Protein AF-A0A5Y1P940-F1 (afdb_monomer)

Radius of gyration: 17.99 Å; Cα contacts (8 Å, |Δi|>4): 255; chains: 1; bounding box: 47×35×48 Å

Sequence (118 aa):
KRIRAYDYEYDLNFSNAVLKTNTNVNLNTPKSLEKPLKDYVLDLKNATNLIIDANDLDNWFPKIFFLDKNLNLIKAVKSENKNNHFSELIPNGAIYAIVSDMYSLDNIRRGLKITLKK

Nearest PDB structures (foldseek):
  1nqj-assembly2_B  TM=5.605E-01  e=1.593E-02  Hathewaya histolytica
  6nob-assembly1_A  TM=4.922E-01  e=1.046E-01  Bifidobacterium adolescentis ATCC 15703
  5iku-assembly1_A  TM=3.761E-01  e=7.506E-02  Hathewaya histolytica
  7tl6-assembly2_B  TM=4.163E-01  e=1.924E-01  Mus musculus
  8k0m-assembly1_A  TM=4.472E-01  e=9.579E-01  Homo sapiens

Mean predicted aligned error: 4.64 Å

Structure (mmCIF, N/CA/C/O backbone):
data_AF-A0A5Y1P940-F1
#
_entry.id   AF-A0A5Y1P940-F1
#
loop_
_atom_site.group_PDB
_atom_site.id
_atom_site.type_symbol
_atom_site.label_atom_id
_atom_site.label_alt_id
_atom_site.label_comp_id
_atom_site.label_asym_id
_atom_site.label_entity_id
_atom_site.label_seq_id
_atom_site.pdbx_PDB_ins_code
_atom_site.Cartn_x
_atom_site.Cartn_y
_atom_site.Cartn_z
_atom_site.occupancy
_atom_site.B_iso_or_equiv
_atom_site.auth_seq_id
_atom_site.auth_comp_id
_atom_site.auth_asym_id
_atom_site.auth_atom_id
_atom_site.pdbx_PDB_model_num
ATOM 1 N N . LYS A 1 1 ? -24.675 -10.720 28.039 1.00 82.94 1 LYS A N 1
ATOM 2 C CA . LYS A 1 1 ? -25.756 -10.922 29.028 1.00 82.94 1 LYS A CA 1
ATOM 3 C C . LYS A 1 1 ? -26.475 -12.243 28.758 1.00 82.94 1 LYS A C 1
ATOM 5 O O . LYS A 1 1 ? -26.822 -12.504 27.616 1.00 82.94 1 LYS A O 1
ATOM 10 N N . ARG A 1 2 ? -26.689 -13.090 29.774 1.00 80.19 2 ARG A N 1
ATOM 11 C CA . ARG A 1 2 ? -27.546 -14.282 29.633 1.00 80.19 2 ARG A CA 1
ATOM 12 C C . ARG A 1 2 ? -28.999 -13.815 29.550 1.00 80.19 2 ARG A C 1
ATOM 14 O O . ARG A 1 2 ? -29.455 -13.135 30.466 1.00 80.19 2 ARG A O 1
ATOM 21 N N . ILE A 1 3 ? -29.689 -14.131 28.460 1.00 89.12 3 ILE A N 1
ATOM 22 C CA . ILE A 1 3 ? -31.088 -13.733 28.247 1.00 89.12 3 ILE A CA 1
ATOM 23 C C . ILE A 1 3 ? -32.032 -14.874 28.632 1.00 89.12 3 ILE A C 1
ATOM 25 O O . ILE A 1 3 ? -33.114 -14.622 29.158 1.00 89.12 3 ILE A O 1
ATOM 29 N N . ARG A 1 4 ? -31.616 -16.134 28.437 1.00 87.69 4 ARG A N 1
ATOM 30 C CA . ARG A 1 4 ? -32.392 -17.331 28.809 1.00 87.69 4 ARG A CA 1
ATOM 31 C C . ARG A 1 4 ? -31.495 -18.469 29.285 1.00 87.69 4 ARG A C 1
ATOM 33 O O . ARG A 1 4 ? -30.283 -18.312 29.417 1.00 87.69 4 ARG A O 1
ATOM 40 N N . ALA A 1 5 ? -32.096 -19.629 29.551 1.00 85.25 5 ALA A N 1
ATOM 41 C CA . ALA A 1 5 ? -31.403 -20.814 30.047 1.00 85.25 5 ALA A CA 1
ATOM 42 C C . ALA A 1 5 ? -30.141 -21.155 29.231 1.00 85.25 5 ALA A C 1
ATOM 44 O O . ALA A 1 5 ? -29.122 -21.477 29.840 1.00 85.25 5 ALA A O 1
ATOM 45 N N . TYR A 1 6 ? -30.179 -20.972 27.909 1.00 88.69 6 TYR A N 1
ATOM 46 C CA . TYR A 1 6 ? -29.065 -21.278 27.005 1.00 88.69 6 TYR A CA 1
ATOM 47 C C . TYR A 1 6 ? -28.746 -20.156 26.005 1.00 88.69 6 TYR A C 1
ATOM 49 O O . TYR A 1 6 ? -27.899 -20.343 25.139 1.00 88.69 6 TYR A O 1
ATOM 57 N N . ASP A 1 7 ? -29.368 -18.981 26.156 1.00 88.88 7 ASP A N 1
ATOM 58 C CA . ASP A 1 7 ? -29.193 -17.861 25.227 1.00 88.88 7 ASP A CA 1
ATOM 59 C C . ASP A 1 7 ? -28.344 -16.760 25.857 1.00 88.88 7 ASP A C 1
ATOM 61 O O . ASP A 1 7 ? -28.628 -16.280 26.965 1.00 88.88 7 ASP A O 1
ATOM 65 N N . TYR A 1 8 ? -27.332 -16.326 25.113 1.00 91.50 8 TYR A N 1
ATOM 66 C CA . TYR A 1 8 ? -26.413 -15.263 25.490 1.00 91.50 8 TYR A CA 1
ATOM 67 C C . TYR A 1 8 ? -26.377 -14.205 24.394 1.00 91.50 8 TYR A C 1
ATOM 69 O O . TYR A 1 8 ? -26.276 -14.514 23.213 1.00 91.50 8 TYR A O 1
ATOM 77 N N . GLU A 1 9 ? -26.419 -12.951 24.814 1.00 92.25 9 GLU A N 1
ATOM 78 C CA . GLU A 1 9 ? -26.175 -11.788 23.969 1.00 92.25 9 GLU A CA 1
ATOM 79 C C . GLU A 1 9 ? -24.816 -11.193 24.320 1.00 92.25 9 GLU A C 1
ATOM 81 O O . GLU A 1 9 ? -24.415 -11.177 25.489 1.00 92.25 9 GLU A O 1
ATOM 86 N N . TYR A 1 10 ? -24.102 -10.709 23.315 1.00 89.12 10 TYR A N 1
ATOM 87 C CA . TYR A 1 10 ? -22.795 -10.092 23.473 1.00 89.12 10 TYR A CA 1
ATOM 88 C C . TYR A 1 10 ? -22.788 -8.764 22.733 1.00 89.12 10 TYR A C 1
ATOM 90 O O . TYR A 1 10 ? -23.154 -8.715 21.562 1.00 89.12 10 TYR A O 1
ATOM 98 N N . ASP A 1 11 ? -22.302 -7.724 23.403 1.00 90.88 11 ASP A N 1
ATOM 99 C CA . ASP A 1 11 ? -21.978 -6.456 22.764 1.00 90.88 11 ASP A CA 1
ATOM 100 C C . ASP A 1 11 ? -20.496 -6.464 22.403 1.00 90.88 11 ASP A C 1
ATOM 102 O O . ASP A 1 11 ? -19.623 -6.540 23.273 1.00 90.88 11 ASP A O 1
ATOM 106 N N . LEU A 1 12 ? -20.206 -6.408 21.107 1.00 90.31 12 LEU A N 1
ATOM 107 C CA . LEU A 1 12 ? -18.843 -6.310 20.601 1.00 90.31 12 LEU A CA 1
ATOM 108 C C . LEU A 1 12 ? -18.556 -4.853 20.235 1.00 90.31 12 LEU A C 1
ATOM 110 O O . LEU A 1 12 ? -19.158 -4.297 19.319 1.00 90.31 12 LEU A O 1
ATOM 114 N N . ASN A 1 13 ? -17.623 -4.230 20.955 1.00 88.31 13 ASN A N 1
ATOM 115 C CA . ASN A 1 13 ? -17.179 -2.869 20.678 1.00 88.31 13 ASN A CA 1
ATOM 116 C C . ASN A 1 13 ? -15.925 -2.892 19.792 1.00 88.31 13 ASN A C 1
ATOM 118 O O . ASN A 1 13 ? -14.847 -3.286 20.237 1.00 88.31 13 ASN A O 1
ATOM 122 N N . PHE A 1 14 ? -16.069 -2.428 18.550 1.00 85.88 14 PHE A N 1
ATOM 123 C CA . PHE A 1 14 ? -14.985 -2.327 17.569 1.00 85.88 14 PHE A CA 1
ATOM 124 C C . PHE A 1 14 ? -14.470 -0.893 17.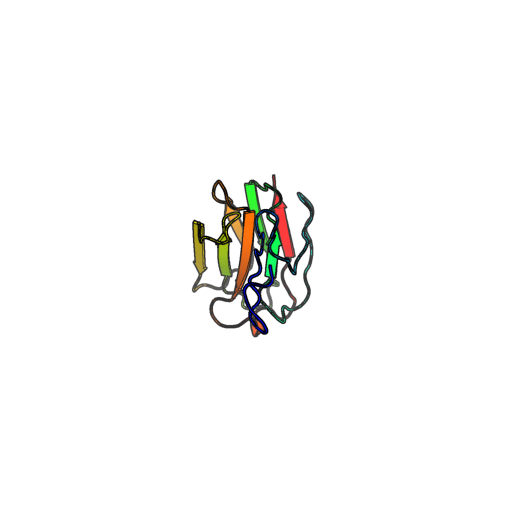367 1.00 85.88 14 PHE A C 1
ATOM 126 O O . PHE A 1 14 ? -13.732 -0.643 16.420 1.00 85.88 14 PHE A O 1
ATOM 133 N N . SER A 1 15 ? -14.805 0.062 18.240 1.00 87.50 15 SER A N 1
ATOM 134 C CA . SER A 1 15 ? -14.458 1.484 18.058 1.00 87.50 15 SER A CA 1
ATOM 135 C C . SER A 1 15 ? -12.951 1.770 18.000 1.00 87.50 15 SER A C 1
ATOM 137 O O . SER A 1 15 ? -12.552 2.802 17.472 1.00 87.50 15 SER A O 1
ATOM 139 N N . ASN A 1 16 ? -12.116 0.858 18.513 1.00 87.19 16 ASN A N 1
ATOM 140 C CA . ASN A 1 16 ? -10.650 0.933 18.456 1.00 87.19 16 ASN A CA 1
ATOM 141 C C . ASN A 1 16 ? -10.033 -0.122 17.521 1.00 87.19 16 ASN A C 1
ATOM 143 O O . ASN A 1 16 ? -8.827 -0.367 17.576 1.00 87.19 16 ASN A O 1
ATOM 147 N N . ALA A 1 17 ? -10.846 -0.804 16.712 1.00 87.44 17 ALA A N 1
ATOM 148 C CA . ALA A 1 17 ? -10.339 -1.777 15.759 1.00 87.44 17 ALA A CA 1
ATOM 149 C C . ALA A 1 17 ? -9.499 -1.061 14.694 1.00 87.44 17 ALA A C 1
ATOM 151 O O . ALA A 1 17 ? -9.920 -0.064 14.112 1.00 87.44 17 ALA A O 1
ATOM 152 N N . VAL A 1 18 ? -8.306 -1.589 14.440 1.00 89.00 18 VAL A N 1
ATOM 153 C CA . VAL A 1 18 ? -7.383 -1.076 13.425 1.00 89.00 18 VAL A CA 1
ATOM 154 C C . VAL A 1 18 ? -6.951 -2.208 12.512 1.00 89.00 18 VAL A C 1
ATOM 156 O O . VAL A 1 18 ? -6.833 -3.363 12.935 1.00 89.00 18 VAL A O 1
ATOM 159 N N . LEU A 1 19 ? -6.691 -1.881 11.248 1.00 90.00 19 LEU A N 1
ATOM 160 C CA . LEU A 1 19 ? -6.188 -2.862 10.301 1.00 90.00 19 LEU A CA 1
ATOM 161 C C . LEU A 1 19 ? -4.779 -3.298 10.705 1.00 90.00 19 LEU A C 1
ATOM 163 O O . LEU A 1 19 ? -3.862 -2.482 10.809 1.00 90.00 19 LEU A O 1
ATOM 167 N N . LYS A 1 20 ? -4.584 -4.608 10.877 1.00 92.19 20 LYS A N 1
ATOM 168 C CA . LYS A 1 20 ? -3.248 -5.178 11.057 1.00 92.19 20 LYS A CA 1
ATOM 169 C C . LYS A 1 20 ? -2.502 -5.143 9.724 1.00 92.19 20 LYS A C 1
ATOM 171 O O . LYS A 1 20 ? -2.671 -6.022 8.880 1.00 92.19 20 LYS A O 1
ATOM 176 N N . THR A 1 21 ? -1.669 -4.125 9.547 1.00 94.25 21 THR A N 1
ATOM 177 C CA . THR A 1 21 ? -0.802 -3.983 8.376 1.00 94.25 21 THR A CA 1
ATOM 178 C C . THR A 1 21 ? 0.278 -5.066 8.378 1.00 94.25 21 THR A C 1
ATOM 180 O O . THR A 1 21 ? 0.734 -5.525 9.427 1.00 94.25 21 THR A O 1
ATOM 183 N N . ASN A 1 22 ? 0.665 -5.530 7.189 1.00 94.56 22 ASN A N 1
ATOM 184 C CA . ASN A 1 22 ? 1.718 -6.541 7.037 1.00 94.56 22 ASN A CA 1
ATOM 185 C C . ASN A 1 22 ? 3.073 -5.920 6.667 1.00 94.56 22 ASN A C 1
ATOM 187 O O . ASN A 1 22 ? 4.093 -6.603 6.709 1.00 94.56 22 ASN A O 1
ATOM 191 N N . THR A 1 23 ? 3.072 -4.630 6.326 1.00 94.31 23 THR A N 1
ATOM 192 C CA . THR A 1 23 ? 4.226 -3.892 5.832 1.00 94.31 23 THR A CA 1
ATOM 193 C C . THR A 1 23 ? 4.370 -2.600 6.627 1.00 94.31 23 THR A C 1
ATOM 195 O O . THR A 1 23 ? 3.562 -1.684 6.514 1.00 94.31 23 THR A O 1
ATOM 198 N N . ASN A 1 24 ? 5.419 -2.516 7.446 1.00 92.62 24 ASN A N 1
ATOM 199 C CA . ASN A 1 24 ? 5.748 -1.306 8.201 1.00 92.62 24 ASN A CA 1
ATOM 200 C C . ASN A 1 24 ? 6.847 -0.520 7.477 1.00 92.62 24 ASN A C 1
ATOM 202 O O . ASN A 1 24 ? 7.955 -1.035 7.332 1.00 92.62 24 ASN A O 1
ATOM 206 N N . VAL A 1 25 ? 6.552 0.704 7.039 1.00 94.31 25 VAL A N 1
ATOM 207 C CA . VAL A 1 25 ? 7.498 1.623 6.382 1.00 94.31 25 VAL A CA 1
ATOM 208 C C . VAL A 1 25 ? 7.639 2.871 7.247 1.00 94.31 25 VAL A C 1
ATOM 210 O O . VAL A 1 25 ? 6.644 3.412 7.728 1.00 94.31 25 VAL A O 1
ATOM 213 N N . ASN A 1 26 ? 8.867 3.321 7.498 1.00 94.69 26 ASN A N 1
ATOM 214 C CA . ASN A 1 26 ? 9.113 4.554 8.245 1.00 94.69 26 ASN A CA 1
ATOM 215 C C . ASN A 1 26 ? 9.007 5.768 7.321 1.00 94.69 26 ASN A C 1
ATOM 217 O O . ASN A 1 26 ? 9.344 5.692 6.142 1.00 94.69 26 ASN A O 1
ATOM 221 N N . LEU A 1 27 ? 8.545 6.892 7.868 1.00 94.88 27 LEU A N 1
ATOM 222 C CA . LEU A 1 27 ? 8.500 8.146 7.122 1.00 94.88 27 LEU A CA 1
ATOM 223 C C . LEU A 1 27 ? 9.913 8.567 6.704 1.00 94.88 27 LEU A C 1
ATOM 225 O O . LEU A 1 27 ? 10.880 8.383 7.445 1.00 94.88 27 LEU A O 1
ATOM 229 N N . ASN A 1 28 ? 10.007 9.138 5.508 1.00 94.56 28 ASN A N 1
ATOM 230 C CA . ASN A 1 28 ? 11.206 9.690 4.880 1.00 94.56 28 ASN A CA 1
ATOM 231 C C . ASN A 1 28 ? 12.380 8.709 4.740 1.00 94.56 28 ASN A C 1
ATOM 233 O O . ASN A 1 28 ? 13.492 9.123 4.424 1.00 94.56 28 ASN A O 1
ATOM 237 N N . THR A 1 29 ? 12.143 7.412 4.947 1.00 95.00 29 THR A N 1
ATOM 238 C CA . THR A 1 29 ? 13.174 6.377 4.877 1.00 95.00 29 THR A CA 1
ATOM 239 C C . THR A 1 29 ? 12.742 5.307 3.883 1.00 95.00 29 THR A C 1
ATOM 241 O O . THR A 1 29 ? 11.714 4.661 4.105 1.00 95.00 29 THR A O 1
ATOM 244 N N . PRO A 1 30 ? 13.502 5.082 2.799 1.00 95.56 30 PRO A N 1
ATOM 245 C CA . PRO A 1 30 ? 13.212 3.994 1.883 1.00 95.56 30 PRO A CA 1
ATOM 246 C C . PRO A 1 30 ? 13.358 2.639 2.572 1.00 95.56 30 PRO A C 1
ATOM 248 O O . PRO A 1 30 ? 14.340 2.394 3.274 1.00 95.56 30 PRO A O 1
ATOM 251 N N . LYS A 1 31 ? 12.411 1.736 2.328 1.00 96.25 31 LYS A N 1
ATOM 252 C CA . LYS A 1 31 ? 12.452 0.363 2.824 1.00 96.25 31 LYS A CA 1
ATOM 253 C C . LYS A 1 31 ? 12.338 -0.623 1.671 1.00 96.25 31 LYS A C 1
ATOM 255 O O . LYS A 1 31 ? 11.342 -0.613 0.952 1.00 96.25 31 LYS A O 1
ATOM 260 N N . SER A 1 32 ? 13.330 -1.498 1.545 1.00 96.50 32 SER A N 1
ATOM 261 C CA . SER A 1 32 ? 13.258 -2.654 0.652 1.00 96.50 32 SER A CA 1
ATOM 262 C C . SER A 1 32 ? 12.403 -3.748 1.283 1.00 96.50 32 SER A C 1
ATOM 264 O O . SER A 1 32 ? 12.570 -4.082 2.458 1.00 96.50 32 SER A O 1
ATOM 266 N N . LEU A 1 33 ? 11.474 -4.280 0.503 1.00 95.19 33 LEU A N 1
ATOM 267 C CA . LEU A 1 33 ? 10.592 -5.375 0.873 1.00 95.19 33 LEU A CA 1
ATOM 268 C C . LEU A 1 33 ? 11.005 -6.623 0.101 1.00 95.19 33 LEU A C 1
ATOM 270 O O . LEU A 1 33 ? 11.504 -6.525 -1.015 1.00 95.19 33 LEU A O 1
ATOM 274 N N . GLU A 1 34 ? 10.787 -7.792 0.690 1.00 93.75 34 GLU A N 1
ATOM 275 C CA . GLU A 1 34 ? 11.009 -9.070 0.013 1.00 93.75 34 GLU A CA 1
ATOM 276 C C . GLU A 1 34 ? 9.881 -9.376 -0.979 1.00 93.75 34 GLU A C 1
ATOM 278 O O . GLU A 1 34 ? 8.860 -8.679 -1.004 1.00 93.75 34 GLU A O 1
ATOM 283 N N . LYS A 1 35 ? 10.048 -10.442 -1.775 1.00 94.69 35 LYS A N 1
ATOM 284 C CA . LYS A 1 35 ? 9.004 -10.958 -2.671 1.00 94.69 35 LYS A CA 1
ATOM 285 C C . LYS A 1 35 ? 7.670 -11.087 -1.911 1.00 94.69 35 LYS A C 1
ATOM 287 O O . LYS A 1 35 ? 7.626 -11.768 -0.882 1.00 94.69 35 LYS A O 1
ATOM 292 N N . PRO A 1 36 ? 6.573 -10.486 -2.402 1.00 94.31 36 PRO A N 1
ATOM 293 C CA . PRO A 1 36 ? 5.294 -10.574 -1.723 1.00 94.31 36 PRO A CA 1
ATOM 294 C C . PRO A 1 36 ? 4.684 -11.966 -1.904 1.00 94.31 36 PRO A C 1
ATOM 296 O O . PRO A 1 36 ? 4.538 -12.454 -3.021 1.00 94.31 36 PRO A O 1
ATOM 299 N N . LEU A 1 37 ? 4.261 -12.583 -0.798 1.00 93.81 37 LEU A N 1
ATOM 300 C CA . LEU A 1 37 ? 3.328 -13.724 -0.815 1.00 93.81 37 LEU A CA 1
ATOM 301 C C . LEU A 1 37 ? 1.857 -13.269 -0.795 1.00 93.81 37 LEU A C 1
ATOM 303 O O . LEU A 1 37 ? 0.947 -14.060 -1.015 1.00 93.81 37 LEU A O 1
ATOM 307 N N . LYS A 1 38 ? 1.633 -11.994 -0.472 1.00 95.81 38 LYS A N 1
ATOM 308 C CA . LYS A 1 38 ? 0.346 -11.299 -0.398 1.00 95.81 38 LYS A CA 1
ATOM 309 C C . LYS A 1 38 ? 0.584 -9.815 -0.652 1.00 95.81 38 LYS A C 1
ATOM 311 O O . LYS A 1 38 ? 1.710 -9.351 -0.473 1.00 95.81 38 LYS A O 1
ATOM 316 N N . ASP A 1 39 ? -0.473 -9.088 -0.992 1.00 96.69 39 ASP A N 1
ATOM 317 C CA . ASP A 1 39 ? -0.428 -7.640 -1.200 1.00 96.69 39 ASP A CA 1
ATOM 318 C C . ASP A 1 39 ? 0.247 -6.923 -0.027 1.00 96.69 39 ASP A C 1
ATOM 320 O O . ASP A 1 39 ? 0.027 -7.268 1.142 1.00 96.69 39 ASP A O 1
ATOM 324 N N . TYR A 1 40 ? 1.048 -5.902 -0.319 1.00 97.12 40 TYR A N 1
ATOM 325 C CA . TYR A 1 40 ? 1.631 -5.071 0.723 1.00 97.12 40 TYR A CA 1
ATOM 326 C C . TYR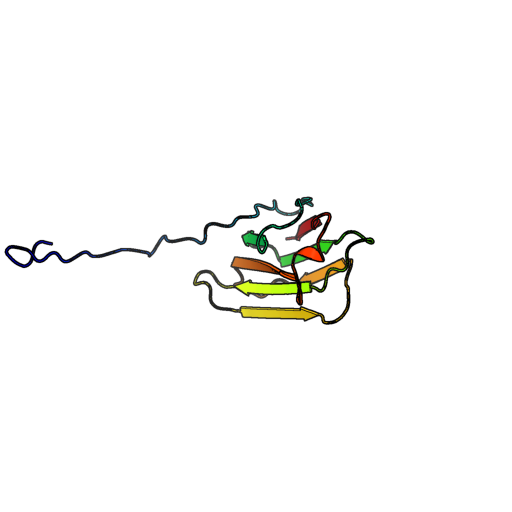 A 1 40 ? 0.553 -4.143 1.268 1.00 97.12 40 TYR A C 1
ATOM 328 O O . TYR A 1 40 ? 0.019 -3.300 0.555 1.00 97.12 40 TYR A O 1
ATOM 336 N N . VAL A 1 41 ? 0.237 -4.291 2.547 1.00 97.38 41 VAL A N 1
ATOM 337 C CA . VAL A 1 41 ? -0.732 -3.456 3.254 1.00 97.38 41 VAL A CA 1
ATOM 338 C C . VAL A 1 41 ? 0.049 -2.590 4.224 1.00 97.38 41 VAL A C 1
ATOM 340 O O . VAL A 1 41 ? 0.663 -3.117 5.159 1.00 97.38 41 VAL A O 1
ATOM 343 N N . LEU A 1 42 ? 0.029 -1.280 3.990 1.00 95.94 42 LEU A N 1
ATOM 344 C CA . LEU A 1 42 ? 0.809 -0.291 4.725 1.00 95.94 42 LEU A CA 1
ATOM 345 C C . LEU A 1 42 ? -0.075 0.771 5.386 1.00 95.94 42 LEU A C 1
ATOM 347 O O . LEU A 1 42 ? -1.120 1.152 4.863 1.00 95.94 42 LEU A O 1
ATOM 351 N N . ASP A 1 43 ? 0.394 1.254 6.535 1.00 96.56 43 ASP A N 1
ATOM 352 C CA . ASP A 1 43 ? -0.086 2.473 7.188 1.00 96.56 43 ASP A CA 1
ATOM 353 C C . ASP A 1 43 ? 0.688 3.658 6.601 1.00 96.56 43 ASP A C 1
ATOM 355 O O . ASP A 1 43 ? 1.923 3.639 6.564 1.00 96.56 43 ASP A O 1
ATOM 359 N N . LEU A 1 44 ? -0.034 4.666 6.113 1.00 96.12 44 LEU A N 1
ATOM 360 C CA . LEU A 1 44 ? 0.534 5.828 5.437 1.00 96.12 44 LEU A CA 1
ATOM 361 C C . LEU A 1 44 ? 1.135 6.849 6.410 1.00 96.12 44 LEU A C 1
ATOM 363 O O . LEU A 1 44 ? 1.853 7.737 5.963 1.00 96.12 44 LEU A O 1
ATOM 367 N N . LYS A 1 45 ? 0.896 6.738 7.725 1.00 93.19 45 LYS A N 1
ATOM 368 C CA . LYS A 1 45 ? 1.502 7.576 8.778 1.00 93.19 45 LYS A CA 1
ATOM 369 C C . LYS A 1 45 ? 1.398 9.089 8.511 1.00 93.19 45 LYS A C 1
ATOM 371 O O . LYS A 1 45 ? 2.297 9.849 8.874 1.00 93.19 45 LYS A O 1
ATOM 376 N N . ASN A 1 46 ? 0.305 9.537 7.886 1.00 91.75 46 ASN A N 1
ATOM 377 C CA . ASN A 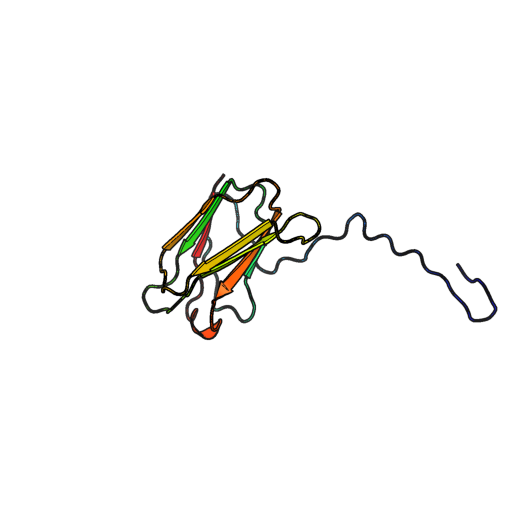1 46 ? 0.094 10.925 7.440 1.00 91.75 46 ASN A CA 1
ATOM 378 C C . ASN A 1 46 ? 1.163 11.445 6.452 1.00 91.75 46 ASN A C 1
ATOM 380 O O . ASN A 1 46 ? 1.499 12.631 6.465 1.00 91.75 46 ASN A O 1
ATOM 384 N N . ALA A 1 47 ? 1.736 10.561 5.635 1.00 96.38 47 ALA A N 1
ATOM 385 C CA . ALA A 1 47 ? 2.566 10.928 4.496 1.00 96.38 47 ALA A CA 1
ATOM 386 C C . ALA A 1 47 ? 1.742 11.662 3.426 1.00 96.38 47 ALA A C 1
ATOM 388 O O . ALA A 1 47 ? 0.546 11.419 3.271 1.00 96.38 47 ALA A O 1
ATOM 389 N N . THR A 1 48 ? 2.398 12.536 2.669 1.00 97.06 48 THR A N 1
ATOM 390 C CA . THR A 1 48 ? 1.806 13.313 1.571 1.00 97.06 48 THR A CA 1
ATOM 391 C C . THR A 1 48 ? 2.061 12.670 0.212 1.00 97.06 48 THR A C 1
ATOM 393 O O . THR A 1 48 ? 1.283 12.869 -0.718 1.00 97.06 48 THR A O 1
ATOM 396 N N . ASN A 1 49 ? 3.120 11.864 0.086 1.00 97.62 49 ASN A N 1
ATOM 397 C CA . ASN A 1 49 ? 3.489 11.225 -1.171 1.00 97.62 49 ASN A CA 1
ATOM 398 C C . ASN A 1 49 ? 3.971 9.784 -0.953 1.00 97.62 49 ASN A C 1
ATOM 400 O O . ASN A 1 49 ? 4.769 9.507 -0.050 1.00 97.62 49 ASN A O 1
ATOM 404 N N . LEU A 1 50 ? 3.512 8.877 -1.814 1.00 97.94 50 LEU A N 1
ATOM 405 C CA . LEU A 1 50 ? 3.921 7.476 -1.857 1.00 97.94 50 LEU A CA 1
ATOM 406 C C . LEU A 1 50 ? 4.828 7.263 -3.067 1.00 97.94 50 LEU A C 1
ATOM 408 O O . LEU A 1 50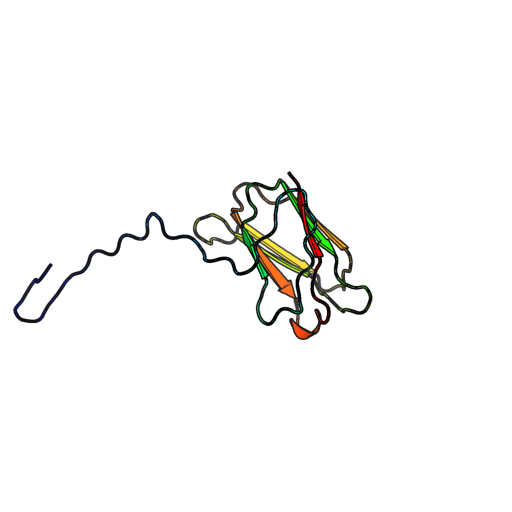 ? 4.424 7.529 -4.196 1.00 97.94 50 LEU A O 1
ATOM 412 N N . ILE A 1 51 ? 6.039 6.767 -2.822 1.00 98.06 51 ILE A N 1
ATOM 413 C CA . ILE A 1 51 ? 7.010 6.424 -3.865 1.00 98.06 51 ILE A CA 1
ATOM 414 C C . ILE A 1 51 ? 7.312 4.935 -3.772 1.00 98.06 51 ILE A C 1
ATOM 416 O O . ILE A 1 51 ? 7.568 4.422 -2.679 1.00 98.06 51 ILE A O 1
ATOM 420 N N . ILE A 1 52 ? 7.280 4.249 -4.908 1.00 97.88 52 ILE A N 1
ATOM 421 C CA . ILE A 1 52 ? 7.557 2.822 -5.007 1.00 97.88 52 ILE A CA 1
ATOM 422 C C . ILE A 1 52 ? 8.471 2.582 -6.203 1.00 97.88 52 ILE A C 1
ATOM 424 O O . ILE A 1 52 ? 8.108 2.895 -7.335 1.00 97.88 52 ILE A O 1
ATOM 428 N N . ASP A 1 53 ? 9.622 1.976 -5.945 1.00 97.69 53 ASP A N 1
ATOM 429 C CA . ASP A 1 53 ? 10.544 1.521 -6.976 1.00 97.69 53 ASP A CA 1
ATOM 430 C C . ASP A 1 53 ? 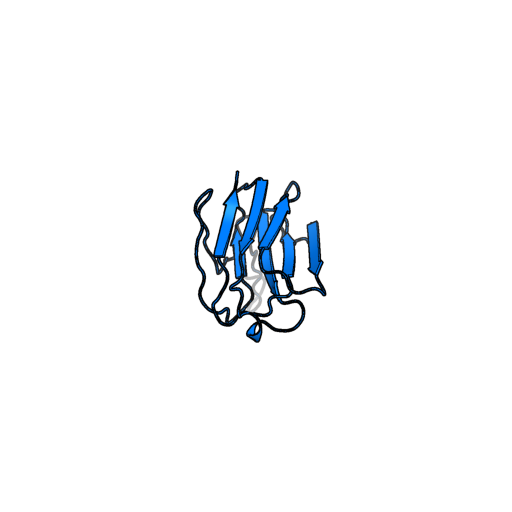10.477 -0.008 -7.077 1.00 97.69 53 ASP A C 1
ATOM 432 O O . ASP A 1 53 ? 10.600 -0.715 -6.069 1.00 97.69 53 ASP A O 1
ATOM 436 N N . ALA A 1 54 ? 10.292 -0.523 -8.290 1.00 96.50 54 ALA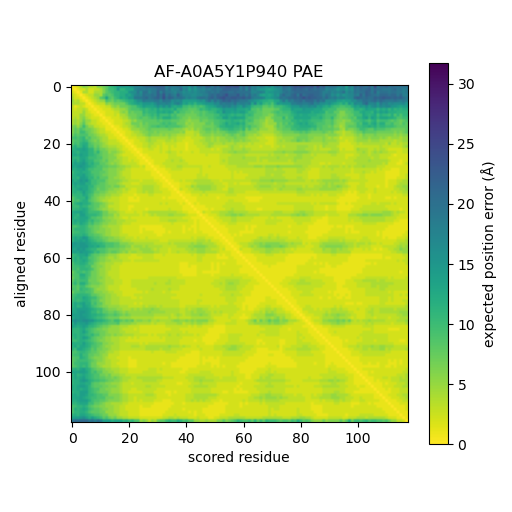 A N 1
ATOM 437 C CA . ALA A 1 54 ? 10.453 -1.943 -8.587 1.00 96.50 54 ALA A CA 1
ATOM 438 C C . ALA A 1 54 ? 11.853 -2.219 -9.141 1.00 96.50 54 ALA A C 1
ATOM 440 O O . ALA A 1 54 ? 12.556 -1.325 -9.608 1.00 96.50 54 ALA A O 1
ATOM 441 N N . ASN A 1 55 ? 12.270 -3.482 -9.090 1.00 94.81 55 ASN A N 1
ATOM 442 C CA . ASN A 1 55 ? 13.511 -3.896 -9.729 1.00 94.81 55 ASN A CA 1
ATOM 443 C C . ASN A 1 55 ? 13.364 -3.882 -11.262 1.00 94.81 55 ASN A C 1
ATOM 445 O O . ASN A 1 55 ? 12.342 -4.325 -11.779 1.00 94.81 55 ASN A O 1
ATOM 449 N N . ASP A 1 56 ? 14.397 -3.466 -12.000 1.00 91.50 56 ASP A N 1
ATOM 450 C CA . ASP A 1 56 ? 14.327 -3.369 -13.468 1.00 91.50 56 ASP A CA 1
ATOM 451 C C . ASP A 1 56 ? 14.022 -4.702 -14.171 1.00 91.50 56 ASP A C 1
ATOM 453 O O . ASP A 1 56 ? 13.396 -4.734 -15.238 1.00 91.50 56 ASP A O 1
ATOM 457 N N . LEU A 1 57 ? 14.435 -5.809 -13.548 1.00 93.56 57 LEU A N 1
ATOM 458 C CA . LEU A 1 57 ? 14.223 -7.173 -14.033 1.00 93.56 57 LEU A CA 1
ATOM 459 C C . LEU A 1 57 ? 12.851 -7.751 -13.656 1.00 93.56 57 LEU A C 1
ATOM 461 O O . LEU A 1 57 ? 12.534 -8.870 -14.067 1.00 93.56 57 LEU A O 1
ATOM 465 N N . ASP A 1 58 ? 12.066 -7.035 -12.855 1.00 93.62 58 ASP A N 1
ATOM 466 C CA . ASP A 1 58 ? 10.702 -7.406 -12.494 1.00 93.62 58 ASP A CA 1
ATOM 467 C C . ASP A 1 58 ? 9.721 -6.745 -13.469 1.00 93.62 58 ASP A C 1
ATOM 469 O O . ASP A 1 58 ? 10.031 -5.741 -14.105 1.00 93.62 58 ASP A O 1
ATOM 473 N N . ASN A 1 59 ? 8.529 -7.316 -13.625 1.00 95.31 59 ASN A N 1
ATOM 474 C CA . ASN A 1 59 ? 7.511 -6.791 -14.538 1.00 95.31 59 ASN A CA 1
ATOM 475 C C . ASN A 1 59 ? 6.330 -6.259 -13.743 1.00 95.31 59 ASN A C 1
ATOM 477 O O . ASN A 1 59 ? 5.212 -6.711 -13.931 1.00 95.31 59 ASN A 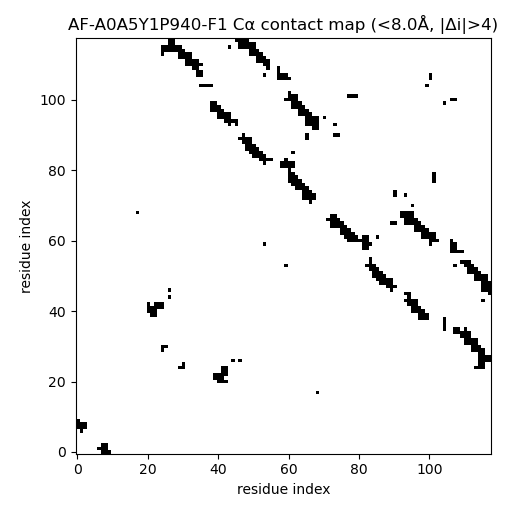O 1
ATOM 481 N N . TRP A 1 60 ? 6.591 -5.346 -12.811 1.00 97.25 60 TRP A N 1
ATOM 482 C CA . TRP A 1 60 ? 5.543 -4.818 -11.950 1.00 97.25 60 TRP A CA 1
ATOM 483 C C . TRP A 1 60 ? 4.596 -3.899 -12.730 1.00 97.25 60 TRP A C 1
ATOM 485 O O . TRP A 1 60 ? 5.025 -2.933 -13.366 1.00 97.25 60 TRP A O 1
ATOM 495 N N . PHE A 1 61 ? 3.303 -4.203 -12.659 1.00 97.38 61 PHE A N 1
ATOM 496 C CA . PHE A 1 61 ? 2.194 -3.420 -13.192 1.00 97.38 61 PHE A CA 1
ATOM 497 C C . PHE A 1 61 ? 1.429 -2.824 -12.007 1.00 97.38 61 PHE A C 1
ATOM 499 O O . PHE A 1 61 ? 0.618 -3.523 -11.392 1.00 97.38 61 PHE A O 1
ATOM 506 N N . PRO A 1 62 ? 1.703 -1.564 -11.625 1.00 97.12 62 PRO A N 1
ATOM 507 C CA . PRO A 1 62 ? 1.214 -1.006 -10.373 1.00 97.12 62 PRO A CA 1
ATOM 508 C C . PRO A 1 62 ? -0.303 -1.094 -10.209 1.00 97.12 62 PRO A C 1
ATOM 510 O O . PRO A 1 62 ? -1.066 -0.585 -11.035 1.00 97.12 62 PRO A O 1
ATOM 513 N N . LYS A 1 63 ? -0.735 -1.668 -9.085 1.00 97.81 63 LYS A N 1
ATOM 514 C CA . LYS A 1 63 ? -2.109 -1.605 -8.589 1.00 97.81 63 LYS A CA 1
ATOM 515 C C . LYS A 1 63 ? -2.082 -1.139 -7.139 1.00 97.81 63 LYS A C 1
ATOM 517 O O . LYS A 1 63 ? -1.619 -1.856 -6.258 1.00 97.81 63 LYS A O 1
ATOM 522 N N . ILE A 1 64 ? -2.550 0.082 -6.897 1.00 98.06 64 ILE A N 1
ATOM 523 C CA . ILE A 1 64 ? -2.541 0.712 -5.578 1.00 98.06 64 ILE A CA 1
ATOM 524 C C . ILE A 1 64 ? -3.955 1.139 -5.204 1.00 98.06 64 ILE A C 1
ATOM 526 O O . ILE A 1 64 ? -4.619 1.844 -5.963 1.00 98.06 64 ILE A O 1
ATOM 530 N N . PHE A 1 65 ? -4.406 0.753 -4.016 1.00 98.38 65 PHE A N 1
ATOM 531 C CA . PHE A 1 65 ? -5.641 1.249 -3.413 1.00 98.38 65 PHE A CA 1
ATOM 532 C C . PHE A 1 65 ? -5.319 2.100 -2.195 1.00 98.38 65 PHE A C 1
ATOM 534 O O . PHE A 1 65 ? -4.575 1.658 -1.328 1.00 98.38 65 PHE A O 1
ATOM 541 N N . PHE A 1 66 ? -5.907 3.290 -2.117 1.00 98.31 66 PHE A N 1
ATOM 542 C CA . PHE A 1 66 ? -5.854 4.174 -0.958 1.00 98.31 66 PHE A CA 1
ATOM 543 C C . PHE A 1 66 ? -7.174 4.086 -0.201 1.00 98.31 66 PHE A C 1
ATOM 545 O O . PHE A 1 66 ? -8.240 4.248 -0.802 1.00 98.31 66 PHE A O 1
ATOM 552 N N . LEU A 1 67 ? -7.101 3.834 1.102 1.00 98.00 67 LEU A N 1
ATOM 553 C CA . LEU A 1 67 ? -8.251 3.577 1.963 1.00 98.00 67 LEU A CA 1
ATOM 554 C C . LEU A 1 67 ? -8.294 4.564 3.132 1.00 98.00 67 LEU A C 1
ATOM 556 O O . LEU A 1 67 ? -7.247 4.954 3.658 1.00 98.00 67 LEU A O 1
ATOM 560 N N . ASP A 1 68 ? -9.496 4.924 3.575 1.00 96.19 68 ASP A N 1
ATOM 561 C CA . ASP A 1 68 ? -9.699 5.693 4.806 1.00 96.19 68 ASP A CA 1
ATOM 562 C C . ASP A 1 68 ? -9.548 4.819 6.074 1.00 96.19 68 ASP A C 1
ATOM 564 O O . ASP A 1 68 ? -9.288 3.613 6.013 1.00 96.19 68 ASP A O 1
ATOM 568 N N . LYS A 1 69 ? -9.735 5.429 7.252 1.00 93.19 69 LYS A N 1
ATOM 569 C CA . LYS A 1 69 ? -9.688 4.734 8.555 1.00 93.19 69 LYS A CA 1
ATOM 570 C C . LYS A 1 69 ? -10.712 3.597 8.706 1.00 93.19 69 LYS A C 1
ATOM 572 O O . LYS A 1 69 ? -10.495 2.695 9.504 1.00 93.19 69 LYS A O 1
ATOM 577 N N . ASN A 1 70 ? -11.821 3.665 7.972 1.00 93.06 70 ASN A N 1
ATOM 578 C CA . ASN A 1 70 ? -12.919 2.701 7.998 1.00 93.06 70 ASN A CA 1
ATOM 579 C C . ASN A 1 70 ? -12.796 1.674 6.858 1.00 93.06 70 ASN A C 1
ATOM 581 O O . ASN A 1 70 ? -13.720 0.895 6.641 1.00 93.06 70 ASN A O 1
ATOM 585 N N . LEU A 1 71 ? -11.662 1.661 6.143 1.00 94.19 71 LEU A N 1
ATOM 586 C CA . LEU A 1 71 ? -11.380 0.796 4.996 1.00 94.19 71 LEU A CA 1
ATOM 587 C C . LEU A 1 71 ? -12.238 1.083 3.757 1.00 94.19 71 LEU A C 1
ATOM 589 O O . LEU A 1 71 ? -12.315 0.246 2.856 1.00 94.19 71 LEU A O 1
ATOM 593 N N . ASN A 1 72 ? -12.830 2.274 3.662 1.00 96.38 72 ASN A N 1
ATOM 594 C CA . ASN A 1 72 ? -13.481 2.711 2.434 1.00 96.38 72 ASN A CA 1
ATOM 595 C C . ASN A 1 72 ? -12.429 3.109 1.400 1.00 96.38 72 ASN A C 1
ATOM 597 O O . ASN A 1 72 ? -11.457 3.798 1.714 1.00 96.38 72 ASN A O 1
ATOM 601 N N . LEU A 1 73 ? -12.649 2.713 0.149 1.00 97.69 73 LEU A N 1
ATOM 602 C CA . LEU A 1 73 ? -11.789 3.083 -0.969 1.00 97.69 73 LEU A CA 1
ATOM 603 C C . LEU A 1 73 ? -11.931 4.573 -1.298 1.00 97.69 73 LEU A C 1
ATOM 605 O O . LEU A 1 73 ? -12.998 5.020 -1.705 1.00 97.69 73 LEU A O 1
ATOM 609 N N . ILE A 1 74 ? -10.831 5.318 -1.177 1.00 97.81 74 ILE A N 1
ATOM 610 C CA . ILE A 1 74 ? -10.745 6.731 -1.573 1.00 97.81 74 ILE A CA 1
ATOM 611 C C . ILE A 1 74 ? -10.297 6.850 -3.030 1.00 97.81 74 ILE A C 1
ATOM 613 O O . ILE A 1 74 ? -10.859 7.621 -3.803 1.00 97.81 74 ILE A O 1
ATOM 617 N N . LYS A 1 75 ? -9.258 6.099 -3.412 1.00 97.94 75 LYS A N 1
ATOM 618 C CA . LYS A 1 75 ? -8.683 6.143 -4.762 1.00 97.94 75 LYS A CA 1
ATOM 619 C C . LYS A 1 75 ? -8.100 4.792 -5.143 1.00 97.94 75 LYS A C 1
ATOM 621 O O . LYS A 1 75 ? -7.460 4.134 -4.326 1.00 97.94 75 LYS A O 1
ATOM 626 N N . ALA A 1 76 ? -8.267 4.421 -6.406 1.00 97.81 76 ALA A N 1
ATOM 627 C CA . ALA A 1 76 ? -7.573 3.300 -7.017 1.00 97.81 76 ALA A CA 1
ATOM 628 C C . ALA A 1 76 ? -6.684 3.800 -8.157 1.00 97.81 76 ALA A C 1
ATOM 630 O O . ALA A 1 76 ? -7.141 4.544 -9.020 1.00 97.81 76 ALA A O 1
ATOM 631 N N . VAL A 1 77 ? -5.430 3.363 -8.165 1.00 97.25 77 VAL A N 1
ATOM 632 C CA . VAL A 1 77 ? -4.480 3.581 -9.253 1.00 97.25 77 VAL A CA 1
ATOM 633 C C . VAL A 1 77 ? -4.134 2.226 -9.843 1.00 97.25 77 VAL A C 1
ATOM 635 O O . VAL A 1 77 ? -3.766 1.304 -9.118 1.00 97.25 77 VAL A O 1
ATOM 638 N N . LYS A 1 78 ? -4.308 2.087 -11.153 1.00 96.50 78 LYS A N 1
ATOM 639 C CA . LYS A 1 78 ? -4.039 0.855 -11.892 1.00 96.50 78 LYS A CA 1
ATOM 640 C C . LYS A 1 78 ? -3.308 1.225 -13.169 1.00 96.50 78 LYS A C 1
ATOM 642 O O . LYS A 1 78 ? -3.744 2.135 -13.869 1.00 96.50 78 LYS A O 1
ATOM 647 N N . SER A 1 79 ? -2.221 0.528 -13.456 1.00 94.00 79 SER A N 1
ATOM 648 C CA . SER A 1 79 ? -1.457 0.697 -14.685 1.00 94.00 79 SER A CA 1
ATOM 649 C C . SER A 1 79 ? -1.417 -0.622 -15.440 1.00 94.00 79 SER A C 1
ATOM 651 O O . SER A 1 79 ? -1.002 -1.640 -14.892 1.00 94.00 79 SER A O 1
ATOM 653 N N . GLU A 1 80 ? -1.817 -0.591 -16.708 1.00 93.69 80 GLU A N 1
ATOM 654 C CA . GLU A 1 80 ? -1.620 -1.710 -17.639 1.00 93.69 80 GLU A CA 1
ATOM 655 C C . GLU A 1 80 ? -0.188 -1.750 -18.188 1.00 93.69 80 GLU A C 1
ATOM 657 O O . GLU A 1 80 ? 0.242 -2.765 -18.729 1.00 93.69 80 GLU A O 1
ATOM 662 N N . ASN A 1 81 ? 0.569 -0.665 -17.997 1.00 94.12 81 ASN A N 1
ATOM 663 C CA . ASN A 1 81 ? 1.969 -0.560 -18.381 1.00 94.12 81 ASN A CA 1
ATOM 664 C C . ASN A 1 81 ? 2.885 -0.936 -17.216 1.00 94.12 81 ASN A C 1
ATOM 666 O O . ASN A 1 81 ? 2.630 -0.554 -16.065 1.00 94.12 81 ASN A O 1
ATOM 670 N N . LYS A 1 82 ? 3.979 -1.633 -17.542 1.00 94.12 82 LYS A N 1
ATOM 671 C CA . LYS A 1 82 ? 5.070 -1.904 -16.603 1.00 94.12 82 LYS A CA 1
ATOM 672 C C . LYS A 1 82 ? 5.607 -0.579 -16.074 1.00 94.12 82 LYS A C 1
ATOM 674 O O . LYS A 1 82 ? 5.837 0.348 -16.851 1.00 94.12 82 LYS A O 1
ATOM 679 N N . ASN A 1 83 ? 5.842 -0.511 -14.770 1.00 92.50 83 ASN A N 1
ATOM 680 C CA . ASN A 1 83 ? 6.455 0.653 -14.161 1.00 92.50 83 ASN A CA 1
ATOM 681 C C . ASN A 1 83 ? 7.540 0.245 -13.163 1.00 92.50 83 ASN A C 1
ATOM 683 O O . ASN A 1 83 ? 7.286 -0.536 -12.251 1.00 92.50 83 ASN A O 1
ATOM 687 N N . ASN A 1 84 ? 8.732 0.817 -13.320 1.00 93.69 84 ASN A N 1
ATOM 688 C CA . ASN A 1 84 ? 9.834 0.624 -12.380 1.00 93.69 84 ASN A CA 1
ATOM 689 C C . ASN A 1 84 ? 9.884 1.737 -11.324 1.00 93.69 84 ASN A C 1
ATOM 691 O O . ASN A 1 84 ? 10.511 1.551 -10.287 1.00 93.69 84 ASN A O 1
ATOM 695 N N . HIS A 1 85 ? 9.207 2.865 -11.563 1.00 96.50 85 HIS A N 1
ATOM 696 C CA . HIS A 1 85 ? 9.155 4.015 -10.669 1.00 96.50 85 HIS A CA 1
ATOM 697 C C . HIS A 1 85 ? 7.744 4.615 -10.607 1.00 96.50 85 HIS A C 1
ATOM 699 O O . HIS A 1 85 ? 7.260 5.275 -11.529 1.00 96.50 85 HIS A O 1
ATOM 705 N N . PHE A 1 86 ? 7.080 4.422 -9.476 1.00 96.50 86 PHE A N 1
ATOM 706 C CA . PHE A 1 86 ? 5.768 4.978 -9.191 1.00 96.50 86 PHE A CA 1
ATOM 707 C C . PHE A 1 86 ? 5.883 6.086 -8.142 1.00 96.50 86 PHE A C 1
ATOM 709 O O . PHE A 1 86 ? 6.463 5.874 -7.079 1.00 96.50 86 PHE A O 1
ATOM 716 N N . SER A 1 87 ? 5.289 7.249 -8.409 1.00 96.81 87 SER A N 1
ATOM 717 C CA . SER A 1 87 ? 5.133 8.322 -7.425 1.00 96.81 87 SER A CA 1
ATOM 718 C C . SER A 1 87 ? 3.744 8.927 -7.549 1.00 96.81 87 SER A C 1
ATOM 720 O O . SER A 1 87 ? 3.350 9.343 -8.634 1.00 96.81 87 SER A O 1
ATOM 722 N N . GLU A 1 88 ? 3.029 9.012 -6.434 1.00 96.56 88 GLU A N 1
ATOM 723 C CA . GLU A 1 88 ? 1.660 9.520 -6.394 1.00 96.56 88 GLU A CA 1
ATOM 724 C C . GLU A 1 88 ? 1.403 10.273 -5.087 1.00 96.56 88 GLU A C 1
ATOM 726 O O . GLU A 1 88 ? 1.785 9.818 -4.000 1.00 96.56 88 GLU A O 1
ATOM 731 N N . LEU A 1 89 ? 0.701 11.404 -5.200 1.00 97.62 89 LEU A N 1
ATOM 732 C CA . LEU A 1 89 ? 0.218 12.146 -4.043 1.00 97.62 89 LEU A CA 1
ATOM 733 C C . LEU A 1 89 ? -0.841 11.326 -3.311 1.00 97.62 89 LEU A C 1
ATOM 735 O O . LEU A 1 89 ? -1.801 10.826 -3.904 1.00 97.62 89 LEU A O 1
ATOM 739 N N . ILE A 1 90 ? -0.676 11.217 -1.998 1.00 97.50 90 ILE A N 1
ATOM 740 C CA . ILE A 1 90 ? -1.615 10.506 -1.144 1.00 97.50 90 ILE A CA 1
ATOM 741 C C . ILE A 1 90 ? -2.891 11.354 -1.030 1.00 97.50 90 ILE A C 1
ATOM 743 O O . ILE A 1 90 ? -2.815 12.515 -0.621 1.00 97.50 90 ILE A O 1
ATOM 747 N N . PRO A 1 91 ? -4.073 10.810 -1.379 1.00 97.06 91 PRO A N 1
ATOM 748 C CA . PRO A 1 91 ? -5.330 11.529 -1.227 1.00 97.06 91 PRO A CA 1
ATOM 749 C C . PRO A 1 91 ? -5.596 11.921 0.227 1.00 97.06 91 PRO A C 1
ATOM 751 O O . PRO A 1 91 ? -5.319 11.156 1.154 1.00 97.06 91 PRO A O 1
ATOM 754 N N . ASN A 1 92 ? -6.214 13.084 0.425 1.00 95.12 92 ASN A N 1
ATOM 755 C CA . ASN A 1 92 ? -6.610 13.539 1.755 1.00 95.12 92 ASN A CA 1
ATOM 756 C C . ASN A 1 92 ? -7.504 12.503 2.453 1.00 95.12 92 ASN A C 1
ATOM 758 O O . ASN A 1 92 ? -8.461 11.996 1.871 1.00 95.12 92 ASN A O 1
ATOM 762 N N . GLY A 1 93 ? -7.196 12.214 3.719 1.00 94.88 93 GLY A N 1
ATOM 763 C CA . GLY A 1 93 ? -7.941 11.251 4.535 1.00 94.88 93 GLY A CA 1
ATOM 764 C C . GLY A 1 93 ? -7.546 9.785 4.331 1.00 94.88 93 GLY A C 1
ATOM 765 O O . GLY A 1 93 ? -8.076 8.929 5.039 1.00 94.88 93 GLY A O 1
ATOM 766 N N . ALA A 1 94 ? -6.614 9.480 3.420 1.00 97.25 94 ALA A N 1
ATOM 767 C CA . ALA A 1 94 ? -6.085 8.130 3.275 1.00 97.25 94 ALA A CA 1
ATOM 768 C C . ALA A 1 94 ? -5.199 7.759 4.473 1.00 97.25 94 ALA A C 1
ATOM 770 O O . ALA A 1 94 ? -4.229 8.447 4.787 1.00 97.25 94 ALA A O 1
ATOM 771 N N . ILE A 1 95 ? -5.532 6.645 5.123 1.00 96.69 95 ILE A N 1
ATOM 772 C CA . ILE A 1 95 ? -4.789 6.084 6.259 1.00 96.69 95 ILE A CA 1
ATOM 773 C C . ILE A 1 95 ? -4.003 4.849 5.834 1.00 96.69 95 ILE A C 1
ATOM 775 O O . ILE A 1 95 ? -2.881 4.645 6.294 1.00 96.69 95 ILE A O 1
ATOM 779 N N . TYR A 1 96 ? -4.554 4.050 4.921 1.00 97.75 96 TYR A N 1
ATOM 780 C CA . TYR A 1 96 ? -3.918 2.824 4.457 1.00 97.75 96 TYR A CA 1
ATOM 781 C C . TYR A 1 96 ? -3.708 2.843 2.951 1.00 9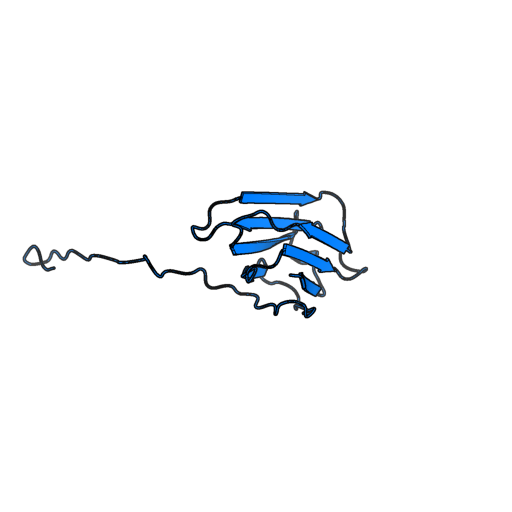7.75 96 TYR A C 1
ATOM 783 O O . TYR A 1 96 ? -4.495 3.432 2.206 1.00 97.75 96 TYR A O 1
ATOM 791 N N . ALA A 1 97 ? -2.675 2.137 2.501 1.00 97.94 97 ALA A N 1
ATOM 792 C CA . ALA A 1 97 ? -2.561 1.745 1.108 1.00 97.94 97 ALA A CA 1
ATOM 793 C C . ALA A 1 97 ? -2.346 0.239 0.970 1.00 97.94 97 ALA A C 1
ATOM 795 O O . ALA A 1 97 ? -1.657 -0.390 1.776 1.00 97.94 97 ALA A O 1
ATOM 796 N N . ILE A 1 98 ? -2.946 -0.324 -0.072 1.00 98.06 98 ILE A N 1
ATOM 797 C CA . ILE A 1 98 ? -2.710 -1.691 -0.522 1.00 98.06 98 ILE A CA 1
ATOM 798 C C . ILE A 1 98 ? -1.963 -1.594 -1.842 1.00 98.06 98 ILE A C 1
ATOM 800 O O . ILE A 1 98 ? -2.477 -1.007 -2.790 1.00 98.06 98 ILE A O 1
ATOM 804 N N . VAL A 1 99 ? -0.757 -2.147 -1.890 1.00 98.00 99 VAL A N 1
ATOM 805 C CA . VAL A 1 99 ? 0.114 -2.163 -3.065 1.00 98.00 99 VAL A CA 1
ATOM 806 C C . VAL A 1 99 ? 0.226 -3.596 -3.563 1.00 98.00 99 VAL A C 1
ATOM 808 O O . VAL A 1 99 ? 0.644 -4.496 -2.831 1.00 98.00 99 VAL A O 1
ATOM 811 N N . SER A 1 100 ? -0.139 -3.795 -4.821 1.00 97.19 100 SER A N 1
ATOM 812 C CA . SER A 1 100 ? -0.122 -5.081 -5.505 1.00 97.19 100 SER A CA 1
ATOM 813 C C . SER A 1 100 ? 0.237 -4.918 -6.982 1.00 97.19 100 SER A C 1
ATOM 815 O O . SER A 1 100 ? 0.693 -3.859 -7.429 1.00 97.19 100 SER A O 1
ATOM 817 N N . ASP A 1 101 ? 0.084 -6.005 -7.728 1.00 97.12 101 ASP A N 1
ATOM 818 C CA . ASP A 1 101 ? 0.251 -6.058 -9.173 1.00 97.12 101 ASP A CA 1
ATOM 819 C C . ASP A 1 101 ? -1.119 -6.198 -9.852 1.00 97.12 101 ASP A C 1
ATOM 821 O O . ASP A 1 101 ? -2.040 -6.816 -9.307 1.00 97.12 101 ASP A O 1
ATOM 825 N N . MET A 1 102 ? -1.270 -5.615 -11.040 1.00 96.69 102 MET A N 1
ATOM 826 C CA . MET A 1 102 ? -2.506 -5.675 -11.818 1.00 96.69 102 MET A CA 1
ATOM 827 C C . MET A 1 102 ? -2.863 -7.107 -12.247 1.00 96.69 102 MET A C 1
ATOM 829 O O . MET A 1 102 ? -4.049 -7.438 -12.294 1.00 96.69 102 MET A O 1
ATOM 833 N N . TYR A 1 103 ? -1.858 -7.949 -12.514 1.00 95.56 103 TYR A N 1
ATOM 834 C CA . TYR A 1 103 ? -2.036 -9.294 -13.061 1.00 95.56 103 TYR A CA 1
ATOM 835 C C . TYR A 1 103 ? -1.643 -10.394 -12.070 1.00 95.56 103 TYR A C 1
ATOM 837 O O . TYR A 1 103 ? -2.432 -11.304 -11.827 1.00 95.56 103 TYR A O 1
ATOM 845 N N . SER A 1 104 ? -0.433 -10.339 -11.503 1.00 95.56 104 SER A N 1
ATOM 846 C CA . SER A 1 104 ? 0.061 -11.355 -10.564 1.00 95.56 104 SER A CA 1
ATOM 847 C C . SER A 1 104 ? 1.208 -10.844 -9.696 1.00 95.56 104 SER A C 1
ATOM 849 O O . SER A 1 104 ? 2.149 -10.226 -10.187 1.00 95.56 104 SER A O 1
ATOM 851 N N . LEU A 1 105 ? 1.197 -11.193 -8.406 1.00 95.75 105 LEU A N 1
ATOM 852 C CA . LEU A 1 105 ? 2.303 -10.900 -7.486 1.00 95.75 105 LEU A CA 1
ATOM 853 C C . LEU A 1 105 ? 3.619 -11.586 -7.894 1.00 95.75 105 LEU A C 1
ATOM 855 O O . LEU A 1 105 ? 4.689 -11.106 -7.530 1.00 95.75 105 LEU A O 1
ATOM 859 N N . ASP A 1 106 ? 3.571 -12.654 -8.699 1.00 95.38 106 ASP A N 1
ATOM 860 C CA . ASP A 1 106 ? 4.775 -13.306 -9.236 1.00 95.38 106 ASP A CA 1
ATOM 861 C C . ASP A 1 106 ? 5.571 -12.429 -10.211 1.00 95.38 106 ASP A C 1
ATOM 863 O O . ASP A 1 106 ? 6.729 -12.736 -10.519 1.00 95.38 106 ASP A O 1
ATOM 867 N N . ASN A 1 107 ? 4.980 -11.325 -10.671 1.00 95.62 107 ASN A N 1
ATOM 868 C CA . ASN A 1 107 ? 5.678 -10.304 -11.439 1.00 95.62 107 ASN A CA 1
ATOM 869 C C . ASN A 1 107 ? 6.681 -9.508 -10.588 1.00 95.62 107 ASN A C 1
ATOM 871 O O . ASN A 1 107 ? 7.662 -8.997 -11.131 1.00 95.62 107 ASN A O 1
ATOM 875 N N . ILE A 1 108 ? 6.467 -9.453 -9.269 1.00 95.88 108 ILE A N 1
ATOM 876 C CA . ILE A 1 108 ? 7.330 -8.806 -8.277 1.00 95.88 108 ILE A CA 1
ATOM 877 C C . ILE A 1 108 ? 8.235 -9.884 -7.665 1.00 95.88 108 ILE A C 1
ATOM 879 O O . ILE A 1 108 ? 7.979 -10.411 -6.585 1.00 95.88 108 ILE A O 1
ATOM 883 N N . ARG A 1 109 ? 9.298 -10.275 -8.364 1.00 95.06 109 ARG A N 1
ATOM 884 C CA . ARG A 1 109 ? 10.158 -11.398 -7.949 1.00 95.06 109 ARG A CA 1
ATOM 885 C C . ARG A 1 109 ? 11.178 -11.013 -6.889 1.00 95.06 109 ARG A C 1
ATOM 887 O O . ARG A 1 109 ? 11.551 -11.860 -6.083 1.00 95.06 109 ARG A O 1
ATOM 894 N N . ARG A 1 110 ? 11.643 -9.766 -6.901 1.00 95.44 110 ARG A N 1
ATOM 895 C CA . ARG A 1 110 ? 12.708 -9.247 -6.026 1.00 95.44 110 ARG A CA 1
ATOM 896 C C . ARG A 1 110 ? 12.180 -8.292 -4.959 1.00 95.44 110 ARG A C 1
ATOM 898 O O . ARG A 1 110 ? 12.966 -7.767 -4.177 1.00 95.44 110 ARG A O 1
ATOM 905 N N . GLY A 1 111 ? 10.861 -8.113 -4.915 1.00 95.38 111 GLY A N 1
ATOM 906 C CA . GLY A 1 111 ? 10.188 -7.196 -4.009 1.00 95.38 111 GLY A CA 1
ATOM 907 C C . GLY A 1 111 ? 10.205 -5.751 -4.501 1.00 95.38 111 GLY A C 1
ATOM 908 O O . GLY A 1 111 ? 10.658 -5.447 -5.605 1.00 95.38 111 GLY A O 1
ATOM 909 N N . LEU A 1 112 ? 9.669 -4.861 -3.671 1.00 97.19 112 LEU A N 1
ATOM 910 C CA . LEU A 1 112 ? 9.545 -3.433 -3.961 1.00 97.19 112 LEU A CA 1
ATOM 911 C C . LEU A 1 112 ? 10.303 -2.611 -2.925 1.00 97.19 112 LEU A C 1
ATOM 913 O O . LEU A 1 112 ? 10.412 -2.994 -1.759 1.00 97.19 112 LEU A O 1
ATOM 917 N N . LYS A 1 113 ? 10.778 -1.437 -3.328 1.00 97.81 113 LYS A N 1
ATOM 918 C CA . LYS A 1 113 ? 11.326 -0.434 -2.420 1.00 97.81 113 LYS A CA 1
ATOM 919 C C . LYS A 1 113 ? 10.301 0.675 -2.236 1.00 97.81 113 LYS A C 1
ATOM 921 O O . LYS A 1 113 ? 9.986 1.390 -3.177 1.00 97.81 113 LYS A O 1
ATOM 926 N N . ILE A 1 114 ? 9.778 0.819 -1.022 1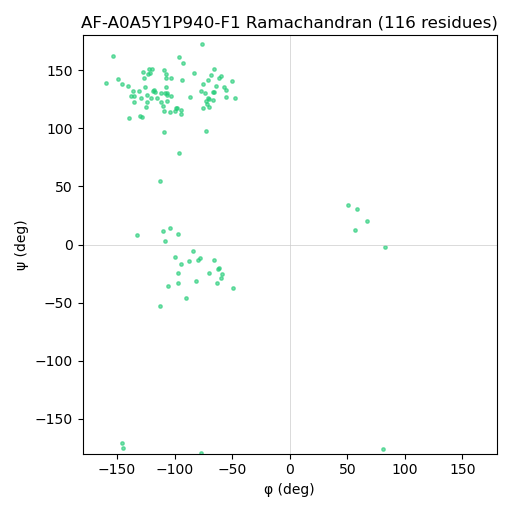.00 97.69 114 ILE A N 1
ATOM 927 C CA . ILE A 1 114 ? 8.725 1.792 -0.707 1.00 97.69 114 ILE A CA 1
ATOM 928 C C . ILE A 1 114 ? 9.301 2.936 0.123 1.00 97.69 114 ILE A C 1
ATOM 930 O O . ILE A 1 114 ? 10.023 2.706 1.094 1.00 97.69 114 ILE A O 1
ATOM 934 N N . THR A 1 115 ? 8.938 4.168 -0.227 1.00 97.94 115 THR A N 1
ATOM 935 C CA . THR A 1 115 ? 9.249 5.376 0.540 1.00 97.94 115 THR A CA 1
ATOM 936 C C . THR A 1 115 ? 7.979 6.192 0.755 1.00 97.94 115 THR A C 1
ATOM 938 O O . THR A 1 115 ? 7.298 6.565 -0.198 1.00 97.94 115 THR A O 1
ATOM 941 N N . LEU A 1 116 ? 7.687 6.509 2.014 1.00 97.31 116 LEU A N 1
ATOM 942 C CA . LEU A 1 116 ? 6.633 7.449 2.390 1.00 97.31 116 LEU A CA 1
ATOM 943 C C . LEU A 1 116 ? 7.267 8.809 2.661 1.00 97.31 116 LEU A C 1
ATOM 945 O O . LEU A 1 116 ? 8.091 8.912 3.567 1.00 97.31 116 LEU A O 1
ATOM 949 N N . LYS A 1 117 ? 6.911 9.839 1.893 1.00 95.88 117 LYS A N 1
ATOM 950 C CA . LYS A 1 117 ? 7.391 11.210 2.122 1.00 95.88 117 LYS A CA 1
ATOM 951 C C . LYS A 1 117 ? 6.312 12.053 2.781 1.00 95.88 117 LYS A C 1
ATOM 953 O O . LYS A 1 117 ? 5.133 11.895 2.469 1.00 95.88 117 LYS A O 1
ATOM 958 N N . LYS A 1 118 ? 6.732 12.933 3.682 1.00 88.31 118 LYS A N 1
ATOM 959 C CA . LYS A 1 118 ? 5.872 13.939 4.300 1.00 88.31 118 LYS A CA 1
ATOM 960 C C . LYS A 1 118 ? 6.142 15.309 3.701 1.00 88.31 118 LYS A C 1
ATOM 962 O O . LYS A 1 118 ? 7.338 15.623 3.524 1.00 88.31 118 LYS A O 1
#

Foldseek 3Di:
DAPDPPDDDDDDDCVVPFDDFPDEDDAPDKDFDAQDPFWGKYFLVPFFKKKKFADPQFQAFKWKFFAARVRDTPDIDTGPHGDRIDMDTRDPRGGMMTIAGPPDSVSRHGGMIIHGYD

Secondary structure (DSSP, 8-state):
-B-SSS-B------TT-----SB---BTS-EE-PPPSS-EEEE-TT-SEEEEEE-TTS---EEEEEE-TT--EEEEEE-SS--SEEEEEPPTT--EEEEEESS-GGG-SS-EEEEEE-

Organism: Campylobacter jejuni (NCBI:txid197)

Solvent-accessible surface area (backbone atoms only — not comparable to full-atom values): 6825 Å² total; per-residue (Å²): 86,77,78,50,100,88,42,74,50,82,90,82,84,61,91,83,67,71,84,85,58,82,36,91,64,52,76,75,37,78,38,80,40,66,51,53,93,57,70,43,27,30,61,44,85,80,36,48,30,45,35,40,36,41,49,86,91,38,62,34,18,48,24,37,38,31,16,29,86,85,66,47,79,76,48,78,48,76,35,96,54,72,48,48,71,46,74,47,72,49,60,90,73,44,38,32,36,39,43,46,40,67,85,46,53,81,31,35,64,75,19,43,35,40,31,33,34,111

pLDDT: mean 94.59, std 3.53, range [80.19, 98.38]